Protein AF-A0A7J2JP65-F1 (afdb_monomer_lite)

pLDDT: mean 88.71, std 11.06, range [37.31, 98.12]

Structure (mmCIF, N/CA/C/O backbone):
data_AF-A0A7J2JP65-F1
#
_entry.id   AF-A0A7J2JP65-F1
#
loop_
_atom_site.group_PDB
_atom_site.id
_atom_site.type_symbol
_atom_site.label_atom_id
_atom_site.label_alt_id
_atom_site.label_comp_id
_atom_site.label_asym_id
_atom_site.label_entity_id
_atom_site.label_seq_id
_atom_site.pdbx_PDB_ins_code
_atom_site.Cartn_x
_atom_site.Cartn_y
_atom_site.Cartn_z
_atom_site.occupancy
_atom_site.B_iso_or_equiv
_atom_site.auth_seq_id
_atom_site.auth_comp_id
_atom_site.auth_asym_id
_atom_site.auth_atom_id
_atom_site.pdbx_PDB_model_num
ATOM 1 N N . MET A 1 1 ? 21.627 -4.961 7.962 1.00 42.41 1 MET A N 1
ATOM 2 C CA . MET A 1 1 ? 20.196 -5.333 7.940 1.00 42.41 1 MET A CA 1
ATOM 3 C C . MET A 1 1 ? 19.658 -5.707 9.334 1.00 42.41 1 MET A C 1
ATOM 5 O O . MET A 1 1 ? 18.585 -6.272 9.419 1.00 42.41 1 MET A O 1
ATOM 9 N N . GLU A 1 2 ? 20.352 -5.355 10.433 1.00 37.31 2 GLU A N 1
ATOM 10 C CA . GLU A 1 2 ? 19.960 -5.704 11.820 1.00 37.31 2 GLU A CA 1
ATOM 11 C C . GLU A 1 2 ? 19.192 -4.598 12.578 1.00 37.31 2 GLU A C 1
ATOM 13 O O . GLU A 1 2 ? 18.812 -4.802 13.724 1.00 37.31 2 GLU A O 1
ATOM 18 N N . LYS A 1 3 ? 18.948 -3.419 11.983 1.00 45.44 3 LYS A N 1
ATOM 19 C CA . LYS A 1 3 ? 18.378 -2.262 12.712 1.00 45.44 3 LYS A CA 1
ATOM 20 C C . LYS A 1 3 ? 16.862 -2.054 12.580 1.00 45.44 3 LYS A C 1
ATOM 22 O O . LYS A 1 3 ? 16.323 -1.254 13.331 1.00 45.44 3 LYS A O 1
ATOM 27 N N . GLU A 1 4 ? 16.166 -2.747 11.677 1.00 49.84 4 GLU A N 1
ATOM 28 C CA . GLU A 1 4 ? 14.704 -2.580 11.518 1.00 49.84 4 GLU A CA 1
ATOM 29 C C . GLU A 1 4 ? 13.890 -3.444 12.496 1.00 49.84 4 GLU A C 1
ATOM 31 O O . GLU A 1 4 ? 12.822 -3.027 12.939 1.00 49.84 4 GLU A O 1
ATOM 36 N N . SER A 1 5 ? 14.438 -4.586 12.931 1.00 52.56 5 SER A N 1
ATOM 37 C CA . SER A 1 5 ? 13.802 -5.540 13.859 1.00 52.56 5 SER A CA 1
ATOM 38 C C . SER A 1 5 ? 13.520 -4.988 15.269 1.00 52.56 5 SER A C 1
ATOM 40 O O . SER A 1 5 ? 12.844 -5.655 16.049 1.00 52.56 5 SER A O 1
ATOM 42 N N . THR A 1 6 ? 14.048 -3.814 15.623 1.00 56.47 6 THR A N 1
ATOM 43 C CA . THR A 1 6 ? 13.878 -3.164 16.937 1.00 56.47 6 THR A CA 1
ATOM 44 C C . THR A 1 6 ? 12.923 -1.972 16.906 1.00 56.47 6 THR A C 1
ATOM 46 O O . THR A 1 6 ? 12.686 -1.356 17.945 1.00 56.47 6 THR A O 1
ATOM 49 N N . THR A 1 7 ? 12.363 -1.627 15.742 1.00 70.50 7 THR A N 1
ATOM 50 C CA . THR A 1 7 ? 11.352 -0.565 15.669 1.00 70.50 7 THR A CA 1
ATOM 51 C C . THR A 1 7 ? 10.020 -1.039 16.258 1.00 70.50 7 THR A C 1
ATOM 53 O O . THR A 1 7 ? 9.603 -2.166 15.980 1.00 70.50 7 THR A O 1
ATOM 56 N N . PRO A 1 8 ? 9.307 -0.192 17.027 1.00 79.94 8 PRO A N 1
ATOM 57 C CA . PRO A 1 8 ? 8.016 -0.560 17.622 1.00 79.94 8 PRO A CA 1
ATOM 58 C C . PRO A 1 8 ? 6.947 -0.905 16.571 1.00 79.94 8 PRO A C 1
ATOM 60 O O . PRO A 1 8 ? 5.957 -1.559 16.884 1.00 79.94 8 PRO A O 1
ATOM 63 N N . PHE A 1 9 ? 7.168 -0.511 15.314 1.00 83.00 9 PHE A N 1
ATOM 64 C CA . PHE A 1 9 ? 6.296 -0.794 14.177 1.00 83.00 9 PHE A CA 1
ATOM 65 C C . PHE A 1 9 ? 6.527 -2.169 13.545 1.00 83.00 9 PHE A C 1
ATOM 67 O O . PHE A 1 9 ? 5.624 -2.673 12.887 1.00 83.00 9 PHE A O 1
ATOM 74 N N . TYR A 1 10 ? 7.697 -2.793 13.728 1.00 81.88 10 TYR A N 1
ATOM 75 C CA . TYR A 1 10 ? 8.070 -3.989 12.966 1.00 81.88 10 TYR A CA 1
ATOM 76 C C . TYR A 1 10 ? 7.143 -5.177 13.225 1.00 81.88 10 TYR A C 1
ATOM 78 O O . TYR A 1 10 ? 6.635 -5.773 12.279 1.00 81.88 10 TYR A O 1
ATOM 86 N N . LEU A 1 11 ? 6.909 -5.522 14.496 1.00 84.12 11 LEU A N 1
ATOM 87 C CA . LEU A 1 11 ? 6.084 -6.679 14.840 1.00 84.12 11 LEU A CA 1
ATOM 88 C C . LEU A 1 11 ? 4.613 -6.481 14.423 1.00 84.12 11 LEU A C 1
ATOM 90 O O . LEU A 1 11 ? 4.107 -7.344 13.706 1.00 84.12 11 LEU A O 1
ATOM 94 N N . PRO A 1 12 ? 3.949 -5.352 14.749 1.00 85.56 12 PRO A N 1
ATOM 95 C CA . PRO A 1 12 ? 2.577 -5.128 14.298 1.00 85.56 12 PRO A CA 1
ATOM 96 C C . PRO A 1 12 ? 2.451 -5.079 12.767 1.00 85.56 12 PRO A C 1
ATOM 98 O O . PRO A 1 12 ? 1.510 -5.634 12.204 1.00 85.56 12 PRO A O 1
ATOM 101 N N . LEU A 1 13 ? 3.425 -4.475 12.074 1.00 85.81 13 LEU A N 1
ATOM 102 C CA . LEU A 1 13 ? 3.442 -4.421 10.612 1.00 85.81 13 LEU A CA 1
ATOM 103 C C . LEU A 1 13 ? 3.569 -5.819 10.007 1.00 85.81 13 LEU A C 1
ATOM 105 O O . LEU A 1 13 ? 2.839 -6.166 9.080 1.00 85.81 13 LEU A O 1
ATOM 109 N N . LYS A 1 14 ? 4.502 -6.620 10.528 1.00 85.94 14 LYS A N 1
ATOM 110 C CA . LYS A 1 14 ? 4.736 -7.987 10.072 1.00 85.94 14 LYS A CA 1
ATOM 111 C C . LYS A 1 14 ? 3.465 -8.824 10.210 1.00 85.94 14 LYS A C 1
ATOM 113 O O . LYS A 1 14 ? 3.038 -9.410 9.222 1.00 85.94 14 LYS A O 1
ATOM 118 N N . GLU A 1 15 ? 2.835 -8.812 11.383 1.00 82.75 15 GLU A N 1
ATOM 119 C CA . GLU A 1 15 ? 1.594 -9.558 11.623 1.00 82.75 15 GLU A CA 1
ATOM 120 C C . GLU A 1 15 ? 0.472 -9.140 10.665 1.00 82.75 15 GLU A C 1
ATOM 122 O O . GLU A 1 15 ? -0.220 -9.989 10.106 1.00 82.75 15 GLU A O 1
ATOM 127 N N . PHE A 1 16 ? 0.317 -7.836 10.414 1.00 83.12 16 PHE A N 1
ATOM 128 C CA . PHE A 1 16 ? -0.707 -7.341 9.495 1.00 83.12 16 PHE A CA 1
ATOM 129 C C . PHE A 1 16 ? -0.452 -7.766 8.038 1.00 83.12 16 PHE A C 1
ATOM 131 O O . PHE A 1 16 ? -1.383 -8.072 7.288 1.00 83.12 16 PHE A O 1
ATOM 138 N N . LEU A 1 17 ? 0.817 -7.808 7.624 1.00 85.06 17 LEU A N 1
ATOM 139 C CA . LEU A 1 17 ? 1.214 -8.150 6.258 1.00 85.06 17 LEU A CA 1
ATOM 140 C C . LEU A 1 17 ? 1.301 -9.660 5.989 1.00 85.06 17 LEU A C 1
ATOM 142 O O . LEU A 1 17 ? 1.239 -10.047 4.817 1.00 85.06 17 LEU A O 1
ATOM 146 N N . GLU A 1 18 ? 1.410 -10.500 7.025 1.00 81.06 18 GLU A N 1
ATOM 147 C CA . GLU A 1 18 ? 1.574 -11.965 6.941 1.00 81.06 18 GLU A CA 1
ATOM 148 C C . GLU A 1 18 ? 0.347 -12.722 6.390 1.00 81.06 18 GLU A C 1
ATOM 150 O O . GLU A 1 18 ? 0.387 -13.940 6.217 1.00 81.06 18 GLU A O 1
ATOM 155 N N . GLY A 1 19 ? -0.723 -12.016 6.017 1.00 77.00 19 GLY A N 1
ATOM 156 C CA . GLY A 1 19 ? -1.916 -12.590 5.395 1.00 77.00 19 GLY A CA 1
ATOM 157 C C . GLY A 1 19 ? -2.262 -12.040 4.006 1.00 77.00 19 GLY A C 1
ATOM 158 O O . GLY A 1 19 ? -1.588 -11.193 3.420 1.00 77.00 19 GLY A O 1
ATOM 159 N N . GLY A 1 20 ? -3.401 -12.502 3.486 1.00 80.75 20 GLY A N 1
ATOM 160 C CA . GLY A 1 20 ? -3.994 -12.019 2.237 1.00 80.75 20 GLY A CA 1
ATOM 161 C C . GLY A 1 20 ? -3.533 -12.754 0.980 1.00 80.75 20 GLY A C 1
ATOM 162 O O . GLY A 1 20 ? -2.506 -13.416 0.939 1.00 80.75 20 GLY A O 1
ATOM 163 N N . LYS A 1 21 ? -4.336 -12.634 -0.080 1.00 89.69 21 LYS A N 1
ATOM 164 C CA . LYS A 1 21 ? -4.142 -13.370 -1.341 1.00 89.69 21 LYS A CA 1
ATOM 165 C C . LYS A 1 21 ? -3.041 -12.791 -2.239 1.00 89.69 21 LYS A C 1
ATOM 167 O O . LYS A 1 21 ? -2.787 -13.348 -3.298 1.00 89.69 21 LYS A O 1
ATOM 172 N N . LYS A 1 22 ? -2.462 -11.643 -1.863 1.00 92.62 22 LYS A N 1
ATOM 173 C CA . LYS A 1 22 ? -1.421 -10.923 -2.621 1.00 92.62 22 LYS A CA 1
ATOM 174 C C . LYS A 1 22 ? -1.766 -10.741 -4.109 1.00 92.62 22 LYS A C 1
ATOM 176 O O . LYS A 1 22 ? -0.907 -10.801 -4.981 1.00 92.62 22 LYS A O 1
ATOM 181 N N . ILE A 1 23 ? -3.046 -10.477 -4.396 1.00 96.38 23 ILE A N 1
ATOM 182 C CA . ILE A 1 23 ? -3.561 -10.349 -5.770 1.00 96.38 23 ILE A CA 1
ATOM 183 C C . ILE A 1 23 ? -2.956 -9.129 -6.470 1.00 96.38 23 ILE A C 1
ATOM 185 O O . ILE A 1 23 ? -2.590 -9.217 -7.634 1.00 96.38 23 ILE A O 1
ATOM 189 N N . ARG A 1 24 ? -2.832 -7.997 -5.768 1.00 95.88 24 ARG A N 1
ATOM 190 C CA . ARG A 1 24 ? -2.321 -6.740 -6.337 1.00 95.88 24 ARG A CA 1
ATOM 191 C C . ARG A 1 24 ? -0.853 -6.821 -6.776 1.00 95.88 24 ARG A C 1
ATOM 193 O O . ARG A 1 24 ? -0.595 -6.486 -7.930 1.00 95.88 24 ARG A O 1
ATOM 200 N N . PRO A 1 25 ? 0.095 -7.285 -5.935 1.00 96.81 25 PRO A N 1
ATOM 201 C CA . PRO A 1 25 ? 1.476 -7.440 -6.377 1.00 96.81 25 PRO A CA 1
ATOM 202 C C . PRO A 1 25 ? 1.596 -8.485 -7.492 1.00 96.81 25 PRO A C 1
ATOM 204 O O . PRO A 1 25 ? 2.285 -8.231 -8.473 1.00 96.81 25 PRO A O 1
ATOM 207 N N . ALA A 1 26 ? 0.874 -9.611 -7.403 1.00 97.50 26 ALA A N 1
ATOM 208 C CA . ALA A 1 26 ? 0.872 -10.619 -8.464 1.00 97.50 26 ALA A CA 1
ATOM 209 C C . ALA A 1 26 ? 0.371 -10.050 -9.802 1.00 97.50 26 ALA A C 1
ATOM 211 O O . ALA A 1 26 ? 0.994 -10.274 -10.835 1.00 97.50 26 ALA A O 1
ATOM 212 N N . LEU A 1 27 ? -0.714 -9.270 -9.784 1.00 98.00 27 LEU A N 1
ATOM 213 C CA . LEU A 1 27 ? -1.251 -8.622 -10.978 1.00 98.00 27 LEU A CA 1
ATOM 214 C C . LEU A 1 27 ? -0.243 -7.649 -11.599 1.00 98.00 27 LEU A C 1
ATOM 216 O O . LEU A 1 27 ? -0.078 -7.660 -12.814 1.00 98.00 27 LEU A O 1
ATOM 220 N N . LEU A 1 28 ? 0.446 -6.839 -10.787 1.00 97.31 28 LEU A N 1
ATOM 221 C CA . LEU A 1 28 ? 1.459 -5.909 -11.291 1.00 97.31 28 LEU A CA 1
ATOM 222 C C . LEU A 1 28 ? 2.587 -6.653 -12.011 1.00 97.31 28 LEU A C 1
ATOM 224 O O . LEU A 1 28 ? 2.947 -6.275 -13.123 1.00 97.31 28 LEU A O 1
ATOM 228 N N . LEU A 1 29 ? 3.108 -7.723 -11.406 1.00 97.94 29 LEU A N 1
ATOM 229 C CA . LEU A 1 29 ? 4.179 -8.530 -11.996 1.00 97.94 29 LEU A CA 1
ATOM 230 C C . LEU A 1 29 ? 3.727 -9.213 -13.297 1.00 97.94 29 LEU A C 1
ATOM 232 O O . LEU A 1 29 ? 4.429 -9.151 -14.301 1.00 97.94 29 LEU A O 1
ATOM 236 N N . LEU A 1 30 ? 2.515 -9.776 -13.324 1.00 98.12 30 LEU A N 1
ATOM 237 C CA . LEU A 1 30 ? 1.951 -10.376 -14.539 1.00 98.12 30 LEU A CA 1
ATOM 238 C C . LEU A 1 30 ? 1.773 -9.348 -15.666 1.00 98.12 30 LEU A C 1
ATOM 240 O O . LEU A 1 30 ? 2.032 -9.657 -16.827 1.00 98.12 30 LEU A O 1
ATOM 244 N N . VAL A 1 31 ? 1.340 -8.126 -15.340 1.00 97.50 31 VAL A N 1
ATOM 245 C CA . VAL A 1 31 ? 1.197 -7.038 -16.320 1.00 97.50 31 VAL A CA 1
ATOM 246 C C . VAL A 1 31 ? 2.561 -6.561 -16.816 1.00 97.50 31 VAL A C 1
ATOM 248 O O . VAL A 1 31 ? 2.701 -6.305 -18.009 1.00 97.50 31 VAL A O 1
ATOM 251 N N . HIS A 1 32 ? 3.567 -6.477 -15.944 1.00 96.88 32 HIS A N 1
ATOM 252 C CA . HIS A 1 32 ? 4.943 -6.169 -16.337 1.00 96.88 32 HIS A CA 1
ATOM 253 C C . HIS A 1 32 ? 5.461 -7.176 -17.375 1.00 96.88 32 HIS A C 1
ATOM 255 O O . HIS A 1 32 ? 5.936 -6.779 -18.442 1.00 96.88 32 HIS A O 1
ATOM 261 N N . ASP A 1 33 ? 5.289 -8.471 -17.106 1.00 97.00 33 ASP A N 1
ATOM 262 C CA . ASP A 1 33 ? 5.736 -9.534 -18.006 1.00 97.00 33 ASP A CA 1
ATOM 263 C C . ASP A 1 33 ? 4.948 -9.525 -19.323 1.00 97.00 33 ASP A C 1
ATOM 265 O O . ASP A 1 33 ? 5.534 -9.621 -20.403 1.00 97.00 33 ASP A O 1
ATOM 269 N N . ALA A 1 34 ? 3.630 -9.306 -19.264 1.00 97.75 34 ALA A N 1
ATOM 270 C CA . ALA A 1 34 ? 2.784 -9.165 -20.449 1.00 97.75 34 ALA A CA 1
ATOM 271 C C . ALA A 1 34 ? 3.153 -7.944 -21.318 1.00 97.75 34 ALA A C 1
ATOM 273 O O . ALA A 1 34 ? 2.941 -7.970 -22.530 1.00 97.75 34 ALA A O 1
ATOM 274 N N . CYS A 1 35 ? 3.729 -6.893 -20.724 1.00 95.81 35 CYS A N 1
ATOM 275 C CA . CYS A 1 35 ? 4.231 -5.709 -21.430 1.00 95.81 35 CYS A CA 1
ATOM 276 C C . CYS A 1 35 ? 5.663 -5.873 -21.979 1.00 95.81 35 CYS A C 1
ATOM 278 O O . CYS A 1 35 ? 6.216 -4.913 -22.516 1.00 95.81 35 CYS A O 1
ATOM 280 N N . GLY A 1 36 ? 6.269 -7.060 -21.863 1.00 95.12 36 GLY A N 1
ATOM 281 C CA . GLY A 1 36 ? 7.600 -7.362 -22.398 1.00 95.12 36 GLY A CA 1
ATOM 282 C C . GLY A 1 36 ? 8.712 -7.489 -21.353 1.00 95.12 36 GLY A C 1
ATOM 283 O O . GLY A 1 36 ? 9.852 -7.739 -21.737 1.00 95.12 36 GLY A O 1
ATOM 284 N N . GLY A 1 37 ? 8.407 -7.347 -20.058 1.00 89.94 37 GLY A N 1
ATOM 285 C CA . GLY A 1 37 ? 9.292 -7.777 -18.969 1.00 89.94 37 GLY A CA 1
ATOM 286 C C . GLY A 1 37 ? 10.620 -7.018 -18.817 1.00 89.94 37 GLY A C 1
ATOM 287 O O . GLY A 1 37 ? 11.559 -7.551 -18.228 1.00 89.94 37 GLY A O 1
ATOM 288 N N . GLY A 1 38 ? 10.740 -5.817 -19.388 1.00 88.50 38 GLY A N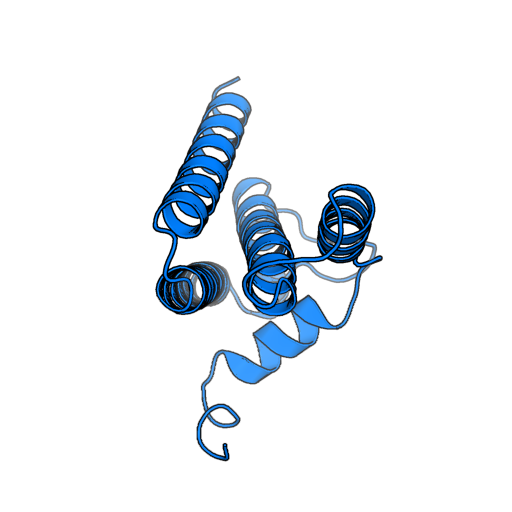 1
ATOM 289 C CA . GLY A 1 38 ? 11.965 -5.013 -19.363 1.00 88.50 38 GLY A CA 1
ATOM 290 C C . GLY A 1 38 ? 11.858 -3.761 -18.491 1.00 88.50 38 GLY A C 1
ATOM 291 O O . GLY A 1 38 ? 10.766 -3.291 -18.185 1.00 88.50 38 GLY A O 1
ATOM 292 N N . GLY A 1 39 ? 13.008 -3.167 -18.165 1.00 88.25 39 GLY A N 1
ATOM 293 C CA . GLY A 1 39 ? 13.092 -1.931 -17.383 1.00 88.25 39 GLY A CA 1
ATOM 294 C C . GLY A 1 39 ? 13.723 -2.140 -16.009 1.00 88.25 39 GLY A C 1
ATOM 295 O O . GLY A 1 39 ? 14.568 -3.016 -15.827 1.00 88.25 39 GLY A O 1
ATOM 296 N N . GLU A 1 40 ? 13.360 -1.274 -15.064 1.00 90.19 40 GLU A N 1
ATOM 297 C CA . GLU A 1 40 ? 13.767 -1.391 -13.661 1.00 90.19 40 GLU A CA 1
ATOM 298 C C . GLU A 1 40 ? 13.027 -2.553 -12.975 1.00 90.19 40 GLU A C 1
ATOM 300 O O . GLU A 1 40 ? 11.948 -2.949 -13.407 1.00 90.19 40 GLU A O 1
ATOM 305 N N . ASP A 1 41 ? 13.594 -3.090 -11.891 1.00 94.88 41 ASP A N 1
ATOM 306 C CA . ASP A 1 41 ? 12.996 -4.198 -11.134 1.00 94.88 41 ASP A CA 1
ATOM 307 C C . ASP A 1 41 ? 11.555 -3.862 -10.687 1.00 94.88 41 ASP A C 1
ATOM 309 O O . ASP A 1 41 ? 11.370 -2.877 -9.966 1.00 94.88 41 ASP A O 1
ATOM 313 N N . PRO A 1 42 ? 10.522 -4.641 -11.066 1.00 95.81 42 PRO A N 1
ATOM 314 C CA . PRO A 1 42 ? 9.134 -4.348 -10.709 1.00 95.81 42 PRO A CA 1
ATOM 315 C C . PRO A 1 42 ? 8.765 -4.760 -9.274 1.00 95.81 42 PRO A C 1
ATOM 317 O O . PRO A 1 42 ? 7.715 -4.346 -8.777 1.00 95.81 42 PRO A O 1
ATOM 320 N N . HIS A 1 43 ? 9.587 -5.560 -8.582 1.00 96.81 43 HIS A N 1
ATOM 321 C CA . HIS A 1 43 ? 9.234 -6.101 -7.263 1.00 96.81 43 HIS A CA 1
ATOM 322 C C . HIS A 1 43 ? 9.042 -5.022 -6.185 1.00 96.81 43 HIS A C 1
ATOM 324 O O . HIS A 1 43 ? 8.059 -5.113 -5.441 1.00 96.81 43 HIS A O 1
ATOM 330 N N . PRO A 1 44 ? 9.890 -3.977 -6.080 1.00 96.25 44 PRO A N 1
ATOM 331 C CA . PRO A 1 44 ? 9.635 -2.887 -5.145 1.00 96.25 44 PRO A CA 1
ATOM 332 C C . PRO A 1 44 ? 8.301 -2.179 -5.421 1.00 96.25 44 PRO A C 1
ATOM 334 O O . PRO A 1 44 ? 7.540 -1.951 -4.486 1.00 96.25 44 PRO A O 1
ATOM 337 N N . ALA A 1 45 ? 7.957 -1.898 -6.680 1.00 95.88 45 ALA A N 1
ATOM 338 C CA . ALA A 1 45 ? 6.678 -1.293 -7.053 1.00 95.88 45 ALA A CA 1
ATOM 339 C C . ALA A 1 45 ? 5.492 -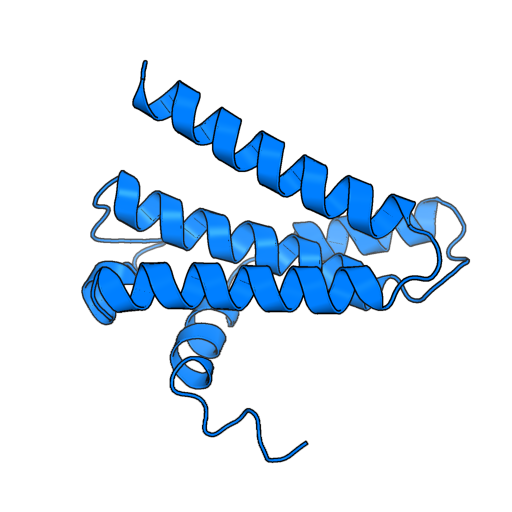2.205 -6.700 1.00 95.88 45 ALA A C 1
ATOM 341 O O . ALA A 1 45 ? 4.503 -1.731 -6.141 1.00 95.88 45 ALA A O 1
ATOM 342 N N . ALA A 1 46 ? 5.606 -3.515 -6.939 1.00 96.62 46 ALA A N 1
ATOM 343 C CA . ALA A 1 46 ? 4.611 -4.497 -6.505 1.00 96.62 46 ALA A CA 1
ATOM 344 C C . ALA A 1 46 ? 4.402 -4.456 -4.980 1.00 96.62 46 ALA A C 1
ATOM 346 O O . ALA A 1 46 ? 3.262 -4.425 -4.508 1.00 96.62 46 ALA A O 1
ATOM 347 N N . ALA A 1 47 ? 5.492 -4.394 -4.209 1.00 95.31 47 ALA A N 1
ATOM 348 C CA . ALA A 1 47 ? 5.437 -4.258 -2.758 1.00 95.31 47 ALA A CA 1
ATOM 349 C C . ALA A 1 47 ? 4.796 -2.929 -2.331 1.00 95.31 47 ALA A C 1
ATOM 351 O O . ALA A 1 47 ? 3.937 -2.930 -1.455 1.00 95.31 47 ALA A O 1
ATOM 352 N N . ALA A 1 48 ? 5.141 -1.811 -2.977 1.00 96.31 48 ALA A N 1
ATOM 353 C CA . ALA A 1 48 ? 4.546 -0.505 -2.696 1.00 96.31 48 ALA A CA 1
ATOM 354 C C . ALA A 1 48 ? 3.024 -0.503 -2.896 1.00 96.31 48 ALA A C 1
ATOM 356 O O . ALA A 1 48 ? 2.306 0.046 -2.066 1.00 96.31 48 ALA A O 1
ATOM 357 N N . VAL A 1 49 ? 2.515 -1.159 -3.942 1.00 96.19 49 VAL A N 1
ATOM 358 C CA . VAL A 1 49 ? 1.066 -1.277 -4.171 1.00 96.19 49 VAL A CA 1
ATOM 359 C C . VAL A 1 49 ? 0.377 -2.077 -3.059 1.00 96.19 49 VAL A C 1
ATOM 361 O O . VAL A 1 49 ? -0.695 -1.686 -2.596 1.00 96.19 49 VAL A O 1
ATOM 364 N N . GLU A 1 50 ? 0.973 -3.181 -2.601 1.00 96.06 50 GLU A N 1
ATOM 365 C CA . GLU A 1 50 ? 0.430 -3.949 -1.470 1.00 96.06 50 GLU A CA 1
ATOM 366 C C . GLU A 1 50 ? 0.509 -3.158 -0.155 1.00 96.06 50 GLU A C 1
ATOM 368 O O . GLU A 1 50 ? -0.410 -3.235 0.654 1.00 96.06 50 GLU A O 1
ATOM 373 N N . LEU A 1 51 ? 1.562 -2.362 0.043 1.00 95.31 51 LEU A N 1
ATOM 374 C CA . LEU A 1 51 ? 1.710 -1.481 1.202 1.00 95.31 51 LEU A CA 1
ATOM 375 C C . LEU A 1 51 ? 0.659 -0.362 1.211 1.00 95.31 51 LEU A C 1
ATOM 377 O O . LEU A 1 51 ? 0.044 -0.133 2.247 1.00 95.31 51 LEU A O 1
ATOM 381 N N . ILE A 1 52 ? 0.385 0.281 0.070 1.00 95.50 52 ILE A N 1
ATOM 382 C CA . ILE A 1 52 ? -0.711 1.262 -0.052 1.00 95.50 52 ILE A CA 1
ATOM 383 C C . ILE A 1 52 ? -2.045 0.609 0.319 1.00 95.50 52 ILE A C 1
ATOM 385 O O . ILE A 1 52 ? -2.817 1.179 1.086 1.00 95.50 52 ILE A O 1
ATOM 389 N N . HIS A 1 53 ? -2.305 -0.602 -0.184 1.00 94.56 53 HIS A N 1
ATOM 390 C CA . HIS A 1 53 ? -3.510 -1.338 0.183 1.00 94.56 53 HIS A CA 1
ATOM 391 C C . HIS A 1 53 ? -3.562 -1.651 1.682 1.00 94.56 53 HIS A C 1
ATOM 393 O O . HIS A 1 53 ? -4.607 -1.492 2.300 1.00 94.56 53 HIS A O 1
ATOM 399 N N . ALA A 1 54 ? -2.452 -2.089 2.272 1.00 92.94 54 ALA A N 1
ATOM 400 C CA . ALA A 1 54 ? -2.387 -2.386 3.694 1.00 92.94 54 ALA A CA 1
ATOM 401 C C . ALA A 1 54 ? -2.68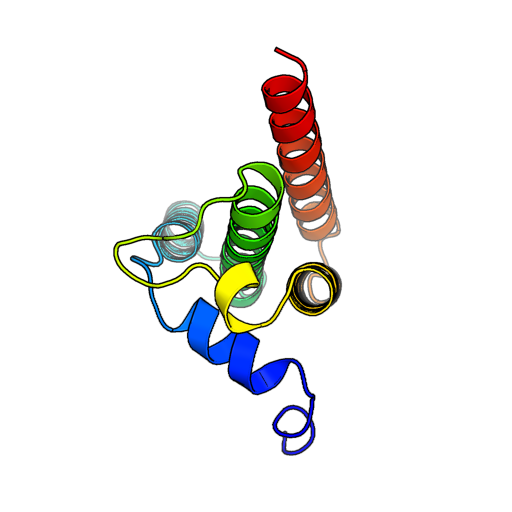1 -1.141 4.549 1.00 92.94 54 ALA A C 1
ATOM 403 O O . ALA A 1 54 ? -3.495 -1.218 5.465 1.00 92.94 54 ALA A O 1
ATOM 404 N N . ALA A 1 55 ? -2.080 0.004 4.213 1.00 93.31 55 ALA A N 1
ATOM 405 C CA . ALA A 1 55 ? -2.352 1.274 4.881 1.00 93.31 55 ALA A CA 1
ATOM 406 C C . ALA A 1 55 ? -3.827 1.689 4.759 1.00 93.31 55 ALA A C 1
ATOM 408 O O . ALA A 1 55 ? -4.402 2.137 5.748 1.00 93.31 55 ALA A O 1
ATOM 409 N N . SER A 1 56 ? -4.454 1.486 3.590 1.00 93.44 56 SER A N 1
ATOM 410 C CA . SER A 1 56 ? -5.884 1.775 3.412 1.00 93.44 56 SER A CA 1
ATOM 411 C C . SER A 1 56 ? -6.733 0.959 4.379 1.00 93.44 56 SER A C 1
ATOM 413 O O . SER A 1 56 ? -7.499 1.527 5.134 1.00 93.44 56 SER A O 1
ATOM 415 N N . LEU A 1 57 ? -6.503 -0.355 4.463 1.00 91.56 57 LEU A N 1
ATOM 416 C CA . LEU A 1 57 ? -7.284 -1.227 5.339 1.00 91.56 57 LEU A CA 1
ATOM 417 C C . LEU A 1 57 ? -7.196 -0.836 6.822 1.00 91.56 57 LEU A C 1
ATOM 419 O O . LEU A 1 57 ? -8.171 -0.991 7.552 1.00 91.56 57 LEU A O 1
ATOM 423 N N . ILE A 1 58 ? -6.031 -0.359 7.274 1.00 90.31 58 ILE A N 1
ATOM 424 C CA . ILE A 1 58 ? -5.863 0.126 8.650 1.00 90.31 58 ILE A CA 1
ATOM 425 C C . ILE A 1 58 ? -6.684 1.401 8.866 1.00 90.31 58 ILE A C 1
ATOM 427 O O . ILE A 1 58 ? -7.329 1.529 9.905 1.00 90.31 58 ILE A O 1
ATOM 431 N N . HIS A 1 59 ? -6.686 2.324 7.901 1.00 91.00 59 HIS A N 1
ATOM 432 C CA . HIS A 1 59 ? -7.524 3.521 7.966 1.00 91.00 59 HIS A CA 1
ATOM 433 C C . HIS A 1 59 ? -9.019 3.186 7.917 1.00 91.00 59 HIS A C 1
ATOM 435 O O . HIS A 1 59 ? -9.743 3.680 8.777 1.00 91.00 59 HIS A O 1
ATOM 441 N N . ASP A 1 60 ? -9.457 2.309 7.011 1.00 89.81 60 ASP A N 1
ATOM 442 C CA . ASP A 1 60 ? -10.857 1.877 6.889 1.00 89.81 60 ASP A CA 1
ATOM 443 C C . ASP A 1 60 ? -11.3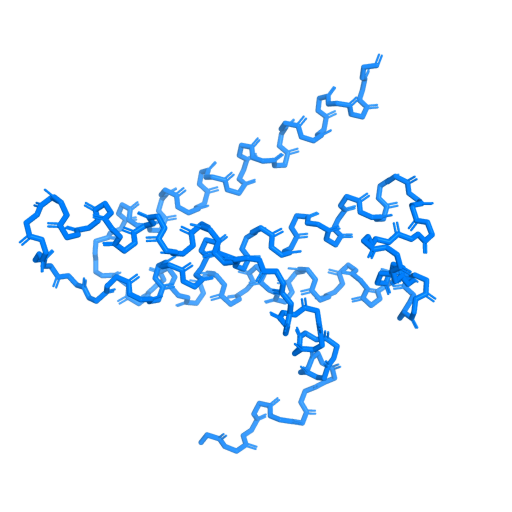56 1.289 8.222 1.00 89.81 60 ASP A C 1
ATOM 445 O O . ASP A 1 60 ? -12.393 1.689 8.739 1.00 89.81 60 ASP A O 1
ATOM 449 N N . ASP A 1 61 ? -10.564 0.410 8.861 1.00 87.25 61 ASP A N 1
ATOM 450 C CA . ASP A 1 61 ? -10.925 -0.173 10.163 1.00 87.25 61 ASP A CA 1
ATOM 451 C C . ASP A 1 61 ? -11.175 0.900 11.234 1.00 87.25 61 ASP A C 1
ATOM 453 O O . ASP A 1 61 ? -12.068 0.742 12.068 1.00 87.25 61 ASP A O 1
ATOM 457 N N . ILE A 1 62 ? -10.376 1.973 11.234 1.00 88.50 62 ILE A N 1
ATOM 458 C CA . ILE A 1 62 ? -10.512 3.093 12.174 1.00 88.50 62 ILE A CA 1
ATOM 459 C C . ILE A 1 62 ? -11.758 3.924 11.854 1.00 88.50 62 ILE A C 1
ATOM 461 O O . ILE A 1 62 ? -12.495 4.282 12.775 1.00 88.50 62 ILE A O 1
ATOM 465 N N . ILE A 1 63 ? -11.965 4.253 10.576 1.00 89.31 63 ILE A N 1
ATOM 466 C CA . ILE A 1 63 ? -13.076 5.087 10.102 1.00 89.31 63 ILE A CA 1
ATOM 467 C C . ILE A 1 63 ? -14.409 4.388 10.393 1.00 89.31 63 ILE A C 1
ATOM 469 O O . ILE A 1 63 ? -15.288 4.983 11.022 1.00 89.31 63 ILE A O 1
ATOM 473 N N . ASP A 1 64 ? -14.504 3.101 10.061 1.00 87.44 64 ASP A N 1
ATOM 474 C CA . ASP A 1 64 ? -15.709 2.285 10.228 1.00 87.44 64 ASP A CA 1
ATOM 475 C C . ASP A 1 64 ? -15.955 1.836 11.671 1.00 87.44 64 ASP A C 1
ATOM 477 O O . ASP A 1 64 ? -17.032 1.331 11.992 1.00 87.44 64 ASP A O 1
ATOM 481 N N . ARG A 1 65 ? -14.958 1.982 12.557 1.00 85.50 65 ARG A N 1
ATOM 482 C CA . ARG A 1 65 ? -14.964 1.406 13.916 1.00 85.50 65 ARG A CA 1
ATOM 483 C C . ARG A 1 65 ? -15.268 -0.096 13.899 1.00 85.50 65 ARG A C 1
ATOM 485 O O . ARG A 1 65 ? -16.030 -0.606 14.719 1.00 85.50 65 ARG A O 1
ATOM 492 N N . SER A 1 66 ? -14.693 -0.801 12.928 1.00 80.88 66 SER A N 1
ATOM 493 C CA . SER A 1 66 ? -14.911 -2.235 12.746 1.00 80.88 66 SER A CA 1
ATOM 494 C C . SER A 1 66 ? -14.127 -3.038 13.781 1.00 80.88 66 SER A C 1
ATOM 496 O O . SER A 1 66 ? -12.901 -3.060 13.738 1.00 80.88 66 SER A O 1
ATOM 498 N N . ASP A 1 67 ? -14.801 -3.769 14.670 1.00 82.56 67 ASP A N 1
ATOM 499 C CA . ASP A 1 67 ? -14.116 -4.583 15.691 1.00 82.56 67 ASP A CA 1
ATOM 500 C C . ASP A 1 67 ? -13.414 -5.833 15.113 1.00 82.56 67 ASP A C 1
ATOM 502 O O . ASP A 1 67 ? -12.508 -6.394 15.735 1.00 82.56 67 ASP A O 1
ATOM 506 N N . PHE A 1 68 ? -13.806 -6.274 13.909 1.00 80.94 68 PHE A N 1
ATOM 507 C CA . PHE A 1 68 ? -13.318 -7.504 13.277 1.00 80.94 68 PHE A CA 1
ATOM 508 C C . PHE A 1 68 ? -12.957 -7.311 11.800 1.00 80.94 68 PHE A C 1
ATOM 510 O O . PHE A 1 68 ? -13.702 -6.698 11.039 1.00 80.94 68 PHE A O 1
ATOM 517 N N . ARG A 1 69 ? -11.870 -7.954 11.353 1.00 76.25 69 ARG A N 1
ATOM 518 C CA . ARG A 1 69 ? -11.448 -8.048 9.950 1.00 76.25 69 ARG A CA 1
ATOM 519 C C . ARG A 1 69 ? -11.115 -9.495 9.599 1.00 76.25 69 ARG A C 1
ATOM 521 O O . ARG A 1 69 ? -10.213 -10.101 10.161 1.00 76.25 69 ARG A O 1
ATOM 528 N N . ARG A 1 70 ? -11.829 -10.059 8.614 1.00 77.38 70 ARG A N 1
ATOM 529 C CA . ARG A 1 70 ? -11.659 -11.459 8.153 1.00 77.38 70 ARG A CA 1
ATOM 530 C C . ARG A 1 70 ? -11.763 -12.510 9.278 1.00 77.38 70 ARG A C 1
ATOM 532 O O . ARG A 1 70 ? -11.136 -13.557 9.184 1.00 77.38 70 ARG A O 1
ATOM 539 N N . GLY A 1 71 ? -12.573 -12.238 10.302 1.00 77.00 71 GLY A N 1
ATOM 540 C CA . GLY A 1 71 ? -12.756 -13.124 11.458 1.00 77.00 71 GLY A CA 1
ATOM 541 C C . GLY 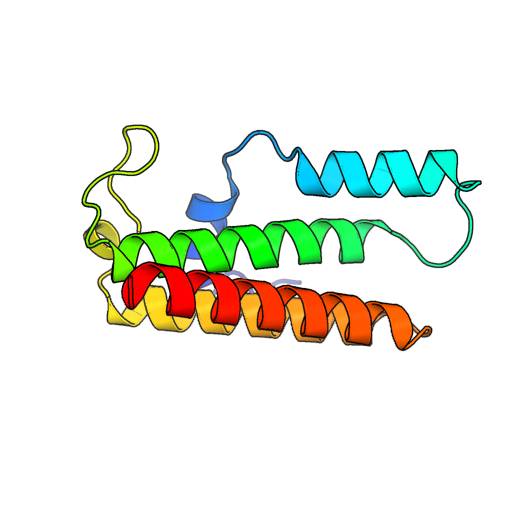A 1 71 ? -11.736 -12.930 12.585 1.00 77.00 71 GLY A C 1
ATOM 542 O O . GLY A 1 71 ? -11.929 -13.494 13.654 1.00 77.00 71 GLY A O 1
ATOM 543 N N . GLU A 1 72 ? -10.711 -12.101 12.376 1.00 76.38 72 GLU A N 1
ATOM 544 C CA . GLU A 1 72 ? -9.739 -11.700 13.397 1.00 76.38 72 GLU A CA 1
ATOM 545 C C . GLU A 1 72 ? -10.118 -10.340 13.992 1.00 76.38 72 GLU A C 1
ATOM 547 O O . GLU A 1 72 ? -10.831 -9.561 13.357 1.00 76.38 72 GLU A O 1
ATOM 552 N N . ILE A 1 73 ? -9.632 -10.033 15.197 1.00 83.69 73 ILE A N 1
ATOM 553 C CA . ILE A 1 73 ? -9.779 -8.691 15.782 1.00 83.69 73 ILE A CA 1
ATOM 554 C C . ILE A 1 73 ? -9.106 -7.644 14.889 1.00 83.69 73 ILE A C 1
ATOM 556 O O . ILE A 1 73 ? -8.021 -7.879 14.349 1.00 83.69 73 ILE A O 1
ATOM 560 N N . SER A 1 74 ? -9.751 -6.493 14.715 1.00 80.50 74 SER A N 1
ATOM 561 C CA . SER A 1 74 ? -9.188 -5.415 13.905 1.00 80.50 74 SER A CA 1
ATOM 562 C C . SER A 1 74 ? -7.935 -4.817 14.548 1.00 80.50 74 SER A C 1
ATOM 564 O O . SER A 1 74 ? -7.666 -4.952 15.748 1.00 80.50 74 SER A O 1
ATOM 566 N N . PHE A 1 75 ? -7.132 -4.146 13.724 1.00 80.88 75 PHE A N 1
ATOM 567 C CA . PHE A 1 75 ? -5.821 -3.666 14.149 1.00 80.88 75 PHE A CA 1
ATOM 568 C C . PHE A 1 75 ? -5.919 -2.621 15.274 1.00 80.88 75 PHE A C 1
ATOM 570 O O . PHE A 1 75 ? -5.154 -2.679 16.240 1.00 80.88 75 PHE A O 1
ATOM 577 N N . HIS A 1 76 ? -6.908 -1.724 15.201 1.00 82.50 76 HIS A N 1
ATOM 578 C CA . HIS A 1 76 ? -7.117 -0.691 16.217 1.00 82.50 76 HIS A CA 1
ATOM 579 C C . HIS A 1 76 ? -7.668 -1.241 17.534 1.00 82.50 76 HIS A C 1
ATOM 581 O O . HIS A 1 76 ? -7.329 -0.707 18.587 1.00 82.50 76 HIS A O 1
ATOM 587 N N . VAL A 1 77 ? -8.436 -2.336 17.510 1.00 82.88 77 VAL A N 1
ATOM 588 C CA . VAL A 1 77 ? -8.850 -3.038 18.736 1.00 82.88 77 VAL A CA 1
ATOM 589 C C . VAL A 1 77 ? -7.641 -3.667 19.433 1.00 82.88 77 VAL A C 1
ATOM 591 O O . VAL A 1 77 ? -7.546 -3.638 20.658 1.00 82.88 77 VAL A O 1
ATOM 594 N N . LYS A 1 78 ? -6.685 -4.206 18.666 1.00 86.00 78 LYS A N 1
ATOM 595 C CA . LYS A 1 78 ? -5.493 -4.870 19.215 1.00 86.00 78 LYS A CA 1
ATOM 596 C C . LYS A 1 78 ? -4.420 -3.898 19.715 1.00 86.00 78 LYS A C 1
ATOM 598 O O . LYS A 1 78 ? -3.824 -4.144 20.762 1.00 86.00 78 LYS A O 1
ATOM 603 N N . TYR A 1 79 ? -4.143 -2.831 18.965 1.00 86.19 79 TYR A N 1
ATOM 604 C CA . TYR A 1 79 ? -3.001 -1.937 19.211 1.00 86.19 79 TYR A CA 1
ATOM 605 C C . TYR A 1 79 ? -3.384 -0.504 19.601 1.00 86.19 79 TYR A C 1
ATOM 607 O O . TYR A 1 79 ? -2.502 0.285 19.938 1.00 86.19 79 TYR A O 1
ATOM 615 N N . GLY A 1 80 ? -4.672 -0.162 19.588 1.00 89.06 80 GLY A N 1
ATOM 616 C CA . GLY A 1 80 ? -5.164 1.190 19.845 1.00 89.06 80 GLY A CA 1
ATOM 617 C C . GLY A 1 80 ? -5.198 2.068 18.592 1.00 89.06 80 GLY A C 1
ATOM 618 O O . GLY A 1 80 ? -4.514 1.816 17.592 1.00 89.06 80 GLY A O 1
ATOM 619 N N . PHE A 1 81 ? -6.007 3.126 18.646 1.00 88.88 81 PHE A N 1
ATOM 620 C CA . PHE A 1 81 ? -6.201 4.054 17.530 1.00 88.88 81 PHE A CA 1
ATOM 621 C C . PHE A 1 81 ? -4.916 4.808 17.178 1.00 88.88 81 PHE A C 1
ATOM 623 O O . PHE A 1 81 ? -4.555 4.901 16.008 1.00 88.88 81 PHE A O 1
ATOM 630 N N . GLU A 1 82 ? -4.183 5.288 18.181 1.00 90.50 82 GLU A N 1
ATOM 631 C CA . GLU A 1 82 ? -2.959 6.071 18.008 1.00 90.50 82 GLU A CA 1
ATOM 632 C C . GLU A 1 82 ? -1.885 5.263 17.276 1.00 90.50 82 GLU A C 1
ATOM 634 O O . GLU A 1 82 ? -1.278 5.741 16.319 1.00 90.50 82 GLU A O 1
ATOM 639 N N . MET A 1 83 ? -1.690 4.006 17.684 1.00 89.19 83 MET A N 1
ATOM 640 C CA . MET A 1 83 ? -0.724 3.115 17.046 1.00 89.19 83 MET A CA 1
ATOM 641 C C . MET A 1 83 ? -1.125 2.775 15.607 1.00 89.19 83 MET A C 1
ATOM 643 O O . MET A 1 83 ? -0.265 2.662 14.734 1.00 89.19 83 MET A O 1
ATOM 647 N N . SER A 1 84 ? -2.428 2.640 15.353 1.00 89.94 84 SER A N 1
ATOM 648 C CA . SER A 1 84 ? -2.973 2.336 14.026 1.00 89.94 84 SER A CA 1
ATOM 649 C C . SER A 1 84 ? -2.757 3.486 13.039 1.00 89.94 84 SER A C 1
ATOM 651 O O . SER A 1 84 ? -2.372 3.257 11.896 1.00 89.94 84 SER A O 1
ATOM 653 N N . ILE A 1 85 ? -2.917 4.731 13.491 1.00 92.06 85 ILE A N 1
ATOM 654 C CA . ILE A 1 85 ? -2.604 5.913 12.677 1.00 92.06 85 ILE A CA 1
ATOM 655 C C . ILE A 1 85 ? -1.100 5.960 12.383 1.00 92.06 85 ILE A C 1
ATOM 657 O O . ILE A 1 85 ? -0.693 6.028 11.225 1.00 92.06 85 ILE A O 1
ATOM 661 N N . LEU A 1 86 ? -0.263 5.839 13.420 1.00 92.81 86 LEU A N 1
ATOM 662 C CA . LEU A 1 86 ? 1.191 5.940 13.271 1.00 92.81 86 LEU A CA 1
ATOM 663 C C . LEU A 1 86 ? 1.777 4.849 12.368 1.00 92.81 86 LEU A C 1
ATOM 665 O O . LEU A 1 86 ? 2.729 5.108 11.632 1.00 92.81 86 LEU A O 1
ATOM 669 N N . ILE A 1 87 ? 1.236 3.627 12.407 1.00 92.06 87 ILE A N 1
ATOM 670 C CA . ILE A 1 87 ? 1.725 2.557 11.537 1.00 92.06 87 ILE A CA 1
ATOM 671 C C . ILE A 1 87 ? 1.308 2.763 10.081 1.00 92.06 87 ILE A C 1
ATOM 673 O O . ILE A 1 87 ? 2.093 2.452 9.189 1.00 92.06 87 ILE A O 1
ATOM 677 N N . ALA A 1 88 ? 0.118 3.311 9.825 1.00 91.81 88 ALA A N 1
ATOM 678 C CA . ALA A 1 88 ? -0.315 3.632 8.471 1.00 91.81 88 ALA A CA 1
ATOM 679 C C . ALA A 1 88 ? 0.572 4.732 7.860 1.00 91.81 88 ALA A C 1
ATOM 681 O O . ALA A 1 88 ? 1.067 4.575 6.740 1.00 91.81 88 ALA A O 1
ATOM 682 N N . ASP A 1 89 ? 0.899 5.769 8.640 1.00 93.06 89 ASP A N 1
ATOM 683 C CA . ASP A 1 89 ? 1.860 6.809 8.248 1.00 93.06 89 ASP A CA 1
ATOM 684 C C . ASP A 1 89 ? 3.263 6.231 8.006 1.00 93.06 89 ASP A C 1
ATOM 686 O O . ASP A 1 89 ? 3.937 6.563 7.023 1.00 93.06 89 ASP A O 1
ATOM 690 N N . PHE A 1 90 ? 3.705 5.315 8.873 1.00 93.44 90 PHE A N 1
ATOM 691 C CA . PHE A 1 90 ? 4.974 4.614 8.702 1.00 93.44 90 PHE A CA 1
ATOM 692 C C . PHE A 1 90 ? 4.999 3.812 7.394 1.00 93.44 90 PHE A C 1
ATOM 694 O O . PHE A 1 90 ? 5.962 3.926 6.634 1.00 93.44 90 PHE A O 1
ATOM 701 N N . ILE A 1 91 ? 3.936 3.068 7.076 1.00 94.31 91 ILE A N 1
ATOM 702 C CA . ILE A 1 91 ? 3.800 2.344 5.804 1.00 94.31 91 ILE A CA 1
ATOM 703 C C . ILE A 1 91 ? 3.884 3.308 4.616 1.00 94.31 91 ILE A C 1
ATOM 705 O O . ILE A 1 91 ? 4.613 3.035 3.658 1.00 94.31 91 ILE A O 1
ATOM 709 N N . LEU A 1 92 ? 3.202 4.455 4.677 1.00 94.50 92 LEU A N 1
ATOM 710 C CA . LEU A 1 92 ? 3.262 5.454 3.611 1.00 94.50 92 LEU A CA 1
ATOM 711 C C . LEU A 1 92 ? 4.689 5.998 3.421 1.00 94.50 92 LEU A C 1
ATOM 713 O O . LEU A 1 92 ? 5.134 6.184 2.287 1.00 94.50 92 LEU A O 1
ATOM 717 N N . SER A 1 93 ? 5.456 6.165 4.502 1.00 94.56 93 SER A N 1
ATOM 718 C CA . SER A 1 93 ? 6.875 6.542 4.419 1.00 94.56 93 SER A CA 1
ATOM 719 C C . SER A 1 93 ? 7.738 5.489 3.703 1.00 94.56 93 SER A C 1
ATOM 721 O O . SER A 1 93 ? 8.622 5.847 2.919 1.00 94.56 93 SER A O 1
ATOM 723 N N . LEU A 1 94 ? 7.442 4.194 3.886 1.00 94.69 94 LEU A N 1
ATOM 724 C CA . LEU A 1 94 ? 8.111 3.106 3.163 1.00 94.69 94 LEU A CA 1
ATOM 725 C C . LEU A 1 94 ? 7.790 3.161 1.667 1.00 94.69 94 LEU A C 1
ATOM 727 O O . LEU A 1 94 ? 8.688 3.001 0.840 1.00 94.69 94 LEU A O 1
ATOM 731 N N . VAL A 1 95 ? 6.532 3.439 1.313 1.00 96.31 95 VAL A N 1
ATOM 732 C CA . VAL A 1 95 ? 6.092 3.618 -0.081 1.00 96.31 95 VAL A CA 1
ATOM 733 C C . VAL A 1 95 ? 6.832 4.782 -0.741 1.00 96.31 95 VAL A C 1
ATOM 735 O O . VAL A 1 95 ? 7.339 4.623 -1.851 1.00 96.31 95 VAL A O 1
ATOM 738 N N . LEU A 1 96 ? 6.973 5.920 -0.054 1.00 95.12 96 LEU A N 1
ATOM 739 C CA . LEU A 1 96 ? 7.775 7.052 -0.538 1.00 95.12 96 LEU A CA 1
ATOM 740 C C . LEU A 1 96 ? 9.251 6.666 -0.718 1.00 95.12 96 LEU A C 1
ATOM 742 O O . LEU A 1 96 ? 9.882 7.035 -1.710 1.00 95.12 96 LEU A O 1
ATOM 746 N N . GLY A 1 97 ? 9.806 5.888 0.214 1.00 95.94 97 GLY A N 1
ATOM 747 C CA . GLY A 1 97 ? 11.157 5.343 0.105 1.00 95.94 97 GLY A CA 1
ATOM 748 C C . GLY A 1 97 ? 11.335 4.447 -1.122 1.00 95.94 97 GLY A C 1
ATOM 749 O O . GLY A 1 97 ? 12.346 4.560 -1.811 1.00 95.94 97 GLY A O 1
ATOM 750 N N . ILE A 1 98 ? 10.352 3.595 -1.427 1.00 95.06 98 ILE A N 1
ATOM 751 C CA . ILE A 1 98 ? 10.345 2.743 -2.623 1.00 95.06 98 ILE A CA 1
ATOM 752 C C . ILE A 1 98 ? 10.215 3.579 -3.897 1.00 95.06 98 ILE A C 1
ATOM 754 O O . ILE A 1 98 ? 10.978 3.359 -4.834 1.00 95.06 98 ILE A O 1
ATOM 758 N N . ALA A 1 99 ? 9.298 4.547 -3.933 1.00 94.31 99 ALA A N 1
ATOM 759 C CA . ALA A 1 99 ? 9.086 5.418 -5.087 1.00 94.31 99 ALA A CA 1
ATOM 760 C C . ALA A 1 99 ? 10.382 6.124 -5.518 1.00 94.31 99 ALA A C 1
ATOM 762 O O . ALA A 1 99 ? 10.691 6.181 -6.704 1.00 94.31 99 ALA A O 1
ATOM 763 N N . ASN A 1 100 ? 11.183 6.579 -4.549 1.00 94.31 100 ASN A N 1
ATOM 764 C CA . ASN A 1 100 ? 12.467 7.238 -4.795 1.00 94.31 100 ASN A CA 1
ATOM 765 C C . ASN A 1 100 ? 13.586 6.301 -5.288 1.00 94.31 100 ASN A C 1
ATOM 767 O O . ASN A 1 100 ? 14.654 6.786 -5.661 1.00 94.31 100 ASN A O 1
ATOM 771 N N . ARG A 1 101 ? 13.390 4.974 -5.276 1.00 92.75 101 ARG A N 1
ATOM 772 C CA . ARG A 1 101 ? 14.368 4.023 -5.838 1.00 92.75 101 ARG A CA 1
ATOM 773 C C . ARG A 1 101 ? 14.321 3.979 -7.360 1.00 92.75 101 ARG A C 1
ATOM 775 O O . ARG A 1 101 ? 15.328 3.622 -7.965 1.00 92.75 101 ARG A O 1
ATOM 782 N N . TYR A 1 102 ? 13.181 4.334 -7.946 1.00 94.38 102 TYR A N 1
ATOM 783 C CA . TYR A 1 102 ? 12.984 4.324 -9.388 1.00 94.38 102 TYR A CA 1
ATOM 784 C C . TYR A 1 102 ? 13.537 5.596 -10.022 1.00 94.38 102 TYR A C 1
ATOM 786 O O . TYR A 1 102 ? 13.324 6.701 -9.519 1.00 94.38 102 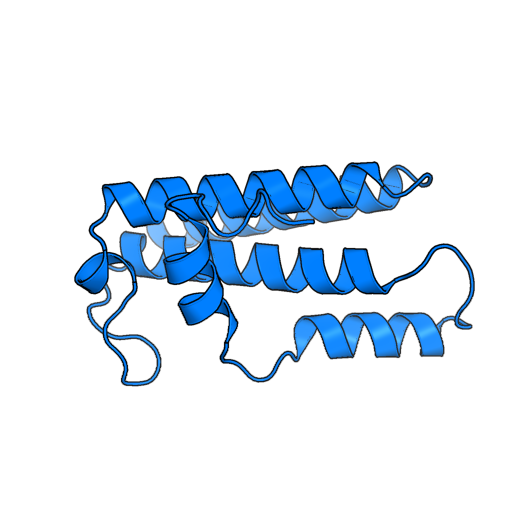TYR A O 1
ATOM 794 N N . ARG A 1 103 ? 14.246 5.453 -11.145 1.00 92.44 103 ARG A N 1
ATOM 795 C CA . ARG A 1 103 ? 14.754 6.609 -11.900 1.00 92.44 103 ARG A CA 1
ATOM 796 C C . ARG A 1 103 ? 13.637 7.303 -12.663 1.00 92.44 103 ARG A C 1
ATOM 798 O O . ARG A 1 103 ? 13.653 8.529 -12.786 1.00 92.44 103 ARG A O 1
ATOM 805 N N . ASP A 1 104 ? 12.683 6.532 -13.181 1.00 92.81 104 ASP A N 1
ATOM 806 C CA . ASP A 1 104 ? 11.502 7.099 -13.821 1.00 92.81 104 ASP A CA 1
ATOM 807 C C . ASP A 1 104 ? 10.553 7.699 -12.771 1.00 92.81 104 ASP A C 1
ATOM 809 O O . ASP A 1 104 ? 9.850 6.996 -12.040 1.00 92.81 104 ASP A O 1
ATOM 813 N N . ARG A 1 105 ? 10.500 9.036 -12.735 1.00 93.88 105 ARG A N 1
ATOM 814 C CA . ARG A 1 105 ? 9.619 9.804 -11.842 1.00 93.88 105 ARG A CA 1
ATOM 815 C C . ARG A 1 105 ? 8.147 9.434 -11.992 1.00 93.88 105 ARG A C 1
ATOM 817 O O . ARG A 1 105 ? 7.404 9.579 -11.022 1.00 93.88 105 ARG A O 1
ATOM 824 N N . LYS A 1 106 ? 7.733 8.913 -13.152 1.00 94.38 106 LYS A N 1
ATOM 825 C CA . LYS A 1 106 ? 6.353 8.472 -13.380 1.00 94.38 106 LYS A CA 1
ATOM 826 C C . LYS A 1 106 ? 5.916 7.403 -12.385 1.00 94.38 106 LYS A C 1
ATOM 828 O O . LYS A 1 106 ? 4.750 7.383 -12.012 1.00 94.38 106 LYS A O 1
ATOM 833 N N . VAL A 1 107 ? 6.828 6.544 -11.918 1.00 93.94 107 VAL A N 1
ATOM 834 C CA . VAL A 1 107 ? 6.494 5.523 -10.911 1.00 93.94 107 VAL A CA 1
ATOM 835 C C . VAL A 1 107 ? 6.050 6.191 -9.611 1.00 93.94 107 VAL A C 1
ATOM 837 O O . VAL A 1 107 ? 4.988 5.870 -9.079 1.00 93.94 107 VAL A O 1
ATOM 840 N N . GLY A 1 108 ? 6.822 7.167 -9.128 1.00 95.31 108 GLY A N 1
ATOM 841 C CA . GLY A 1 108 ? 6.471 7.929 -7.931 1.00 95.31 108 GLY A CA 1
ATOM 842 C C . GLY A 1 108 ? 5.200 8.761 -8.103 1.00 95.31 108 GLY A C 1
ATOM 843 O O . GLY A 1 108 ? 4.366 8.785 -7.200 1.00 95.31 108 GLY A O 1
ATOM 844 N N . GLU A 1 109 ? 5.013 9.384 -9.269 1.00 96.56 109 GLU A N 1
ATOM 845 C CA . GLU A 1 109 ? 3.796 10.138 -9.601 1.00 96.56 109 GLU A CA 1
ATOM 846 C C . GLU A 1 109 ? 2.549 9.245 -9.571 1.00 96.56 109 GLU A C 1
ATOM 848 O O . GLU A 1 109 ? 1.561 9.602 -8.933 1.00 96.56 109 GLU A O 1
ATOM 853 N N . ILE A 1 110 ? 2.605 8.054 -10.179 1.00 95.88 110 ILE A N 1
ATOM 854 C CA . ILE A 1 110 ? 1.490 7.097 -10.188 1.00 95.88 110 ILE A CA 1
ATOM 855 C C . ILE A 1 110 ? 1.170 6.609 -8.772 1.00 95.88 110 ILE A C 1
ATOM 857 O O . ILE A 1 110 ? -0.006 6.550 -8.406 1.00 95.88 110 ILE A O 1
ATOM 861 N N . LEU A 1 111 ? 2.180 6.273 -7.962 1.00 96.06 111 LEU A N 1
ATOM 862 C CA . LEU A 1 111 ? 1.970 5.839 -6.576 1.00 96.06 111 LEU A CA 1
ATOM 863 C C . LEU A 1 111 ? 1.321 6.950 -5.734 1.00 96.06 111 LEU A C 1
ATOM 865 O O . LEU A 1 111 ? 0.339 6.693 -5.036 1.00 96.06 111 LEU A O 1
ATOM 869 N N . ALA A 1 112 ? 1.816 8.186 -5.847 1.00 95.88 112 ALA A N 1
ATOM 870 C CA . ALA A 1 112 ? 1.270 9.340 -5.135 1.00 95.88 112 ALA A CA 1
ATOM 871 C C . ALA A 1 112 ? -0.167 9.665 -5.574 1.00 95.88 112 ALA A C 1
ATOM 873 O O . ALA A 1 112 ? -1.048 9.857 -4.733 1.00 95.88 112 ALA A O 1
ATOM 874 N N . ASP A 1 113 ? -0.436 9.674 -6.882 1.00 96.75 113 ASP A N 1
ATOM 875 C CA . ASP A 1 113 ? -1.779 9.907 -7.411 1.00 96.75 113 ASP A CA 1
ATOM 876 C C . ASP A 1 113 ? -2.760 8.804 -7.017 1.00 96.75 113 ASP A C 1
ATOM 878 O O . ASP A 1 113 ? -3.932 9.090 -6.771 1.00 96.75 113 ASP A O 1
ATOM 882 N N . THR A 1 114 ? -2.294 7.557 -6.932 1.00 95.25 114 THR A N 1
ATOM 883 C CA . THR A 1 114 ? -3.107 6.427 -6.471 1.00 95.25 114 THR A CA 1
ATOM 884 C C . THR A 1 114 ? -3.502 6.605 -5.008 1.00 95.25 114 THR A C 1
ATOM 886 O O . THR A 1 114 ? -4.689 6.530 -4.698 1.00 95.25 114 THR A O 1
ATOM 889 N N . ALA A 1 115 ? -2.545 6.919 -4.127 1.00 95.12 115 ALA A N 1
ATOM 890 C CA . ALA A 1 115 ? -2.824 7.183 -2.715 1.00 95.12 115 ALA A CA 1
ATOM 891 C C . ALA A 1 115 ? -3.796 8.363 -2.540 1.00 95.12 115 ALA A C 1
ATOM 893 O O . ALA A 1 115 ? -4.787 8.249 -1.825 1.00 95.12 115 ALA A O 1
ATOM 894 N N . LYS A 1 116 ? -3.586 9.460 -3.280 1.00 96.12 116 LYS A N 1
ATOM 895 C CA . LYS A 1 116 ? -4.486 10.623 -3.275 1.00 96.12 116 LYS A CA 1
ATOM 896 C C . LYS A 1 116 ? -5.911 10.255 -3.694 1.00 96.12 116 LYS A C 1
ATOM 898 O O . LYS A 1 116 ? -6.863 10.638 -3.021 1.00 96.12 116 LYS A O 1
ATOM 903 N N . LYS A 1 117 ? -6.072 9.532 -4.809 1.00 96.31 117 LYS A N 1
ATOM 904 C CA . LYS A 1 117 ? -7.394 9.110 -5.307 1.00 96.31 117 LYS A CA 1
ATOM 905 C C . LYS A 1 117 ? -8.110 8.206 -4.310 1.00 96.31 117 LYS A C 1
ATOM 907 O O . LYS A 1 117 ? -9.311 8.359 -4.138 1.00 96.31 117 LYS A O 1
ATOM 912 N N . MET A 1 118 ? -7.376 7.308 -3.658 1.00 94.81 118 MET A N 1
ATOM 913 C CA . MET A 1 118 ? -7.905 6.432 -2.616 1.00 94.81 118 MET A CA 1
ATOM 914 C C . MET A 1 118 ? -8.442 7.238 -1.428 1.00 94.81 118 MET A C 1
ATOM 916 O O . MET A 1 118 ? -9.603 7.078 -1.078 1.00 94.81 118 MET A O 1
ATOM 920 N N . SER A 1 119 ? -7.655 8.174 -0.884 1.00 92.88 119 SER A N 1
ATOM 921 C CA . SER A 1 119 ? -8.095 9.024 0.234 1.00 92.88 119 SER A CA 1
ATOM 922 C C . SER A 1 119 ? -9.289 9.916 -0.118 1.00 92.88 119 SER A C 1
ATOM 924 O O . SER A 1 119 ? -10.171 10.118 0.709 1.00 92.88 119 SER A O 1
ATOM 926 N N . VAL A 1 120 ? -9.335 10.457 -1.341 1.00 95.12 120 VAL A N 1
ATOM 927 C CA . VAL A 1 120 ? -10.493 11.240 -1.805 1.00 95.12 120 VAL A CA 1
ATOM 928 C C . VAL A 1 120 ? -11.728 10.355 -1.956 1.00 95.12 120 VAL A C 1
ATOM 930 O O . VAL A 1 120 ? -12.814 10.789 -1.591 1.00 95.12 120 VAL A O 1
ATOM 933 N N . GLY A 1 121 ? -11.572 9.137 -2.484 1.00 94.62 121 GLY A N 1
ATOM 934 C CA . GLY A 1 121 ? -12.664 8.171 -2.603 1.00 94.62 121 GLY A CA 1
ATOM 935 C C . GLY A 1 121 ? -13.294 7.860 -1.248 1.00 94.62 121 GLY A C 1
ATOM 936 O O . GLY A 1 121 ? -14.501 8.008 -1.103 1.00 94.62 121 GLY A O 1
ATOM 937 N N . GLU A 1 122 ? -12.458 7.559 -0.255 1.00 93.69 122 GLU A N 1
ATOM 938 C CA . GLU A 1 122 ? -12.890 7.304 1.122 1.00 93.69 122 GLU A CA 1
ATOM 939 C C . GLU A 1 122 ? -13.611 8.513 1.737 1.00 93.69 122 GLU A C 1
ATOM 941 O O . GLU A 1 122 ? -14.693 8.398 2.304 1.00 93.69 122 GLU A O 1
ATOM 946 N N . MET A 1 123 ? -13.071 9.723 1.554 1.00 93.31 123 MET A N 1
ATOM 947 C CA . MET A 1 123 ? -13.718 10.939 2.056 1.00 93.31 123 MET A CA 1
ATOM 948 C C . MET A 1 123 ? -15.118 11.151 1.462 1.00 93.31 123 MET A C 1
ATOM 950 O O . MET A 1 123 ? -16.006 11.647 2.155 1.00 93.31 123 MET A O 1
ATOM 954 N N . LEU A 1 124 ? -15.312 10.819 0.183 1.00 94.50 124 LEU A N 1
ATOM 955 C CA . LEU A 1 124 ? -16.615 10.931 -0.473 1.00 94.50 124 LEU A CA 1
ATOM 956 C C . LEU A 1 124 ? -17.613 9.897 0.058 1.00 94.50 124 LEU A C 1
ATOM 958 O O . LEU A 1 124 ? -18.790 10.223 0.162 1.00 94.50 124 LEU A O 1
ATOM 962 N N . GLU A 1 125 ? -17.155 8.692 0.403 1.00 91.75 125 GLU A N 1
ATOM 963 C CA . GLU A 1 125 ? -17.987 7.654 1.021 1.00 91.75 125 GLU A CA 1
ATOM 964 C C . GLU A 1 125 ? -18.458 8.073 2.418 1.00 91.75 125 GLU A C 1
ATOM 966 O O . GLU A 1 125 ? -19.650 8.024 2.700 1.00 91.75 125 GLU A O 1
ATOM 971 N N . VAL A 1 126 ? -17.558 8.606 3.249 1.00 89.50 126 VAL A N 1
ATOM 972 C CA . VAL A 1 126 ? -17.883 9.076 4.610 1.00 89.50 126 VAL A CA 1
ATOM 973 C C . VAL A 1 126 ? -18.863 10.263 4.624 1.00 89.50 126 VAL A C 1
ATOM 975 O O . VAL A 1 126 ? -19.557 10.487 5.615 1.00 89.50 126 VAL A O 1
ATOM 978 N N . GLN A 1 127 ? -18.906 11.064 3.555 1.00 85.56 127 GLN A N 1
ATOM 979 C CA . GLN A 1 127 ? -19.799 12.226 3.437 1.00 85.56 127 GLN A CA 1
ATOM 980 C C . GLN A 1 127 ? -21.181 11.904 2.848 1.00 85.56 127 GLN A C 1
ATOM 982 O O . GLN A 1 127 ? -22.038 12.796 2.842 1.00 85.56 127 GLN A O 1
ATOM 987 N N . ALA A 1 128 ? -21.376 10.696 2.314 1.00 76.31 128 ALA A N 1
ATOM 988 C CA . ALA A 1 128 ? -22.617 10.258 1.676 1.00 76.31 128 ALA A CA 1
ATOM 989 C C . ALA A 1 128 ? -23.661 9.784 2.700 1.00 76.31 128 ALA A C 1
ATOM 991 O O . ALA A 1 128 ? -24.861 10.049 2.449 1.00 76.31 128 ALA A O 1
#

Sequence (128 aa):
MEKESTTPFYLPLKEFLEGGKKIRPALLLLVHDACGGGGEDPHPAAAAVELIHAASLIHDDIIDRSDFRRGEISFHVKYGFEMSILIADFILSLVLGIANRYRDRKVGEILADTAKKMSVGEMLEVQA

Foldseek 3Di:
DPPPVPDPLPVLVCVLLVDDPLVQLVVQCVVCVVVPVDDPDCNLLSVLRVLLVSLLQLVCCLLVVPQDDPNHGHSCVVPNPVSSNVSSVVSVVSSCVSCVVHPPVVSVVVSVVVSVVSVVVVVVVSVD

Secondary structure (DSSP, 8-state):
--SSTTSTTHHHHHHHHT-S--HHHHHHHHHHHHTTS-SS-SHHHHHHHHHHHHHHHHHHHHHHT-SEETTEEPHHHHH-HHHHHHHHHHHHHHHHHHHTT-SSHHHHHHHHHHHHHHHHHHHHHHT-

Radius of gyration: 15.65 Å; chains: 1; bounding box: 43×26×42 Å